Protein AF-A0A3M2GP85-F1 (afdb_monomer_lite)

pLDDT: mean 85.18, std 8.13, range [64.56, 94.0]

Secondary structure (DSSP, 8-state):
--EEEEEEE-TTSPEEEEEEEEETTEEEEEEEP-

Structure (mmCIF, N/CA/C/O backbone):
data_AF-A0A3M2GP85-F1
#
_entry.id   AF-A0A3M2GP85-F1
#
loop_
_atom_site.group_PDB
_atom_site.id
_atom_site.type_symbol
_atom_site.label_atom_id
_atom_site.label_alt_id
_atom_site.label_comp_id
_atom_site.label_asym_id
_atom_site.label_entity_id
_atom_site.label_seq_id
_atom_site.pdbx_PDB_ins_code
_atom_site.Cartn_x
_atom_site.Cartn_y
_atom_site.Cartn_z
_atom_site.occupancy
_atom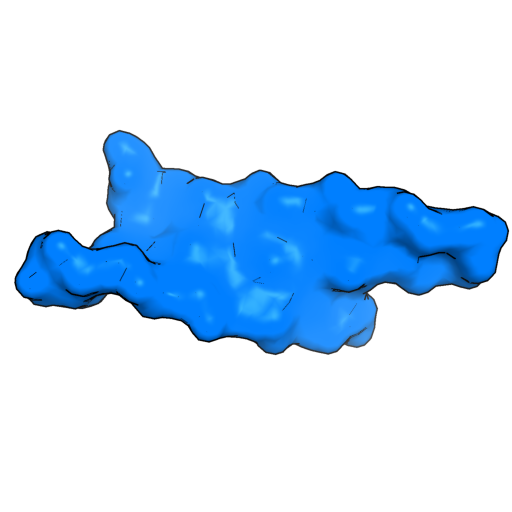_site.B_iso_or_equiv
_atom_site.auth_seq_id
_atom_site.auth_comp_id
_atom_site.auth_asym_id
_atom_site.auth_atom_id
_atom_site.pdbx_PDB_model_num
ATOM 1 N N . PRO A 1 1 ? -0.856 9.885 9.537 1.00 64.56 1 PRO A N 1
ATOM 2 C CA . PRO A 1 1 ? -1.016 9.275 8.201 1.00 64.56 1 PRO A CA 1
ATOM 3 C C . PRO A 1 1 ? -1.573 7.864 8.355 1.00 64.56 1 PRO A C 1
ATOM 5 O O . PRO A 1 1 ? -0.914 7.018 8.948 1.00 64.56 1 PRO A O 1
ATOM 8 N N . ASP A 1 2 ? -2.789 7.653 7.870 1.00 80.12 2 ASP A N 1
ATOM 9 C CA . ASP A 1 2 ? -3.494 6.367 7.940 1.00 80.12 2 ASP A CA 1
ATOM 10 C C . ASP A 1 2 ? -3.183 5.484 6.715 1.00 80.12 2 ASP A C 1
ATOM 12 O O . ASP A 1 2 ? -3.517 4.303 6.678 1.00 80.12 2 ASP A O 1
ATOM 16 N N . GLU A 1 3 ? -2.474 6.052 5.730 1.00 85.56 3 GLU A N 1
ATOM 17 C CA . GLU A 1 3 ? -2.081 5.406 4.483 1.00 85.56 3 GLU A CA 1
ATOM 18 C C . GLU A 1 3 ? -0.736 5.944 3.960 1.00 85.56 3 GLU A C 1
ATOM 20 O O . GLU A 1 3 ? -0.414 7.125 4.122 1.00 85.56 3 GLU A O 1
ATOM 25 N N . MET A 1 4 ? 0.054 5.072 3.332 1.00 89.44 4 MET A N 1
ATOM 26 C CA . MET A 1 4 ? 1.311 5.386 2.650 1.00 89.44 4 MET A CA 1
ATOM 27 C C . MET A 1 4 ? 1.410 4.587 1.345 1.00 89.44 4 MET A C 1
ATOM 29 O O . MET A 1 4 ? 1.200 3.377 1.350 1.00 89.44 4 MET A O 1
ATOM 33 N N . GLU A 1 5 ? 1.793 5.225 0.238 1.00 89.19 5 GLU A N 1
ATOM 34 C CA . GLU A 1 5 ? 2.007 4.552 -1.051 1.00 89.19 5 GLU A CA 1
ATOM 35 C C . GLU A 1 5 ? 3.454 4.724 -1.524 1.00 89.19 5 GLU A C 1
ATOM 37 O O . GLU A 1 5 ? 4.003 5.827 -1.528 1.00 89.19 5 GLU A O 1
ATOM 42 N N . PHE A 1 6 ? 4.072 3.615 -1.928 1.00 86.56 6 PHE A N 1
ATOM 43 C CA . PHE A 1 6 ? 5.436 3.557 -2.430 1.00 86.56 6 PHE A CA 1
ATOM 44 C C . PHE A 1 6 ? 5.451 3.093 -3.879 1.00 86.56 6 PHE A C 1
ATOM 46 O O . PHE A 1 6 ? 4.782 2.129 -4.258 1.00 86.56 6 PHE A O 1
ATOM 53 N N . TRP A 1 7 ? 6.295 3.760 -4.657 1.00 85.50 7 TRP A N 1
ATOM 54 C CA . TRP A 1 7 ? 6.500 3.499 -6.071 1.00 85.50 7 TRP A CA 1
ATOM 55 C C . TRP A 1 7 ? 7.956 3.107 -6.268 1.00 85.50 7 TRP A C 1
ATOM 57 O O . TRP A 1 7 ? 8.854 3.932 -6.087 1.00 85.50 7 TRP A O 1
ATOM 67 N N . GLN A 1 8 ? 8.207 1.853 -6.634 1.00 80.50 8 GLN A N 1
ATOM 68 C CA . GLN A 1 8 ? 9.546 1.418 -7.013 1.00 80.50 8 GLN A CA 1
ATOM 69 C C . GLN A 1 8 ? 9.631 1.357 -8.537 1.00 80.50 8 GLN A C 1
ATOM 71 O O . GLN A 1 8 ? 8.969 0.544 -9.182 1.00 80.50 8 GLN A O 1
ATOM 76 N N . GLY A 1 9 ? 10.441 2.240 -9.122 1.00 79.56 9 GLY A N 1
ATOM 77 C CA . GLY A 1 9 ? 10.738 2.201 -10.551 1.00 79.56 9 GLY A CA 1
ATOM 78 C C . GLY A 1 9 ? 11.608 0.998 -10.904 1.00 79.56 9 GLY A C 1
ATOM 79 O O . GLY A 1 9 ? 12.621 0.751 -10.246 1.00 79.56 9 GLY A O 1
ATOM 80 N N . ARG A 1 10 ? 11.229 0.272 -11.957 1.00 79.62 10 ARG A N 1
ATOM 81 C CA . ARG A 1 10 ? 12.078 -0.726 -12.612 1.00 79.62 10 ARG A CA 1
ATOM 82 C C . ARG A 1 10 ? 12.523 -0.242 -14.003 1.00 79.62 10 ARG A C 1
ATOM 84 O O . ARG A 1 10 ? 11.886 0.650 -14.572 1.00 79.62 10 ARG A O 1
ATOM 91 N N . PRO A 1 11 ? 13.621 -0.795 -14.559 1.00 81.19 11 PRO A N 1
ATOM 92 C CA . PRO A 1 11 ? 14.170 -0.369 -15.854 1.00 81.19 11 PRO A CA 1
ATOM 93 C C . PRO A 1 11 ? 13.195 -0.509 -17.034 1.00 81.19 11 PRO A C 1
ATOM 95 O O . PRO A 1 11 ? 13.334 0.181 -18.039 1.00 81.19 11 PRO A O 1
ATOM 98 N N . ASP A 1 12 ? 12.203 -1.388 -16.910 1.00 79.81 12 ASP A N 1
ATOM 99 C CA . ASP A 1 12 ? 11.200 -1.744 -17.916 1.00 79.81 12 ASP A CA 1
ATOM 100 C C . ASP A 1 12 ? 9.948 -0.845 -17.904 1.00 79.81 12 ASP A C 1
ATOM 102 O O . ASP A 1 12 ? 8.972 -1.156 -18.581 1.00 79.81 12 ASP A O 1
ATOM 106 N N . ARG A 1 13 ? 9.963 0.288 -17.179 1.00 70.19 13 ARG A N 1
ATOM 107 C CA . ARG A 1 13 ? 8.812 1.208 -16.987 1.00 70.19 13 ARG A CA 1
ATOM 108 C C . ARG A 1 13 ?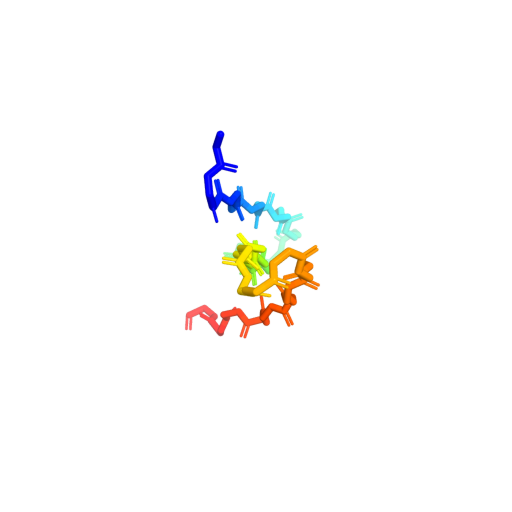 7.598 0.581 -16.286 1.00 70.19 13 ARG A C 1
ATOM 110 O O . ARG A 1 13 ? 6.564 1.233 -16.162 1.00 70.19 13 ARG A O 1
ATOM 117 N N . LEU A 1 14 ? 7.724 -0.646 -15.788 1.00 75.62 14 LEU A N 1
ATOM 118 C CA . LEU A 1 14 ? 6.761 -1.254 -14.880 1.00 75.62 14 LEU A CA 1
ATOM 119 C C . LEU A 1 14 ? 7.067 -0.782 -13.459 1.00 75.62 14 LEU A C 1
ATOM 121 O O . LEU A 1 14 ? 8.158 -0.991 -12.928 1.00 75.62 14 LEU A O 1
ATOM 125 N N . HIS A 1 15 ? 6.100 -0.106 -12.847 1.00 81.00 15 HIS A N 1
ATOM 126 C CA . HIS A 1 15 ? 6.220 0.347 -11.470 1.00 81.00 15 HIS A CA 1
ATOM 127 C C . HIS A 1 15 ? 5.586 -0.685 -10.546 1.00 81.00 15 HIS A C 1
ATOM 129 O O . HIS A 1 15 ? 4.397 -0.976 -10.655 1.00 81.00 15 HIS A O 1
ATOM 135 N N . ASP A 1 16 ? 6.373 -1.209 -9.609 1.00 83.56 16 ASP A N 1
ATOM 136 C CA . ASP A 1 16 ? 5.798 -1.910 -8.469 1.00 83.56 16 ASP A CA 1
ATOM 137 C C . ASP A 1 16 ? 5.167 -0.865 -7.550 1.00 83.56 16 ASP A C 1
ATOM 139 O O . ASP A 1 16 ? 5.844 0.046 -7.057 1.00 83.56 16 ASP A O 1
ATOM 143 N N . ARG A 1 17 ? 3.863 -1.008 -7.330 1.00 88.88 17 ARG A N 1
ATOM 144 C CA . ARG A 1 17 ? 3.097 -0.179 -6.409 1.00 88.88 17 ARG A CA 1
ATOM 145 C C . ARG A 1 17 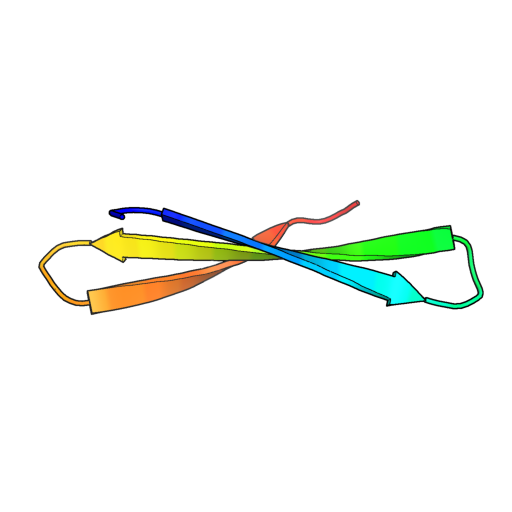? 2.840 -0.955 -5.134 1.00 88.88 17 ARG A C 1
ATOM 147 O O . ARG A 1 17 ? 2.307 -2.068 -5.163 1.00 88.88 17 ARG A O 1
ATOM 154 N N . VAL A 1 18 ? 3.212 -0.368 -4.006 1.00 90.88 18 VAL A N 1
ATOM 155 C CA . VAL A 1 18 ? 2.946 -0.943 -2.688 1.00 90.88 18 VAL A CA 1
ATOM 156 C C . VAL A 1 18 ? 2.200 0.076 -1.854 1.00 90.88 18 VAL A C 1
ATOM 15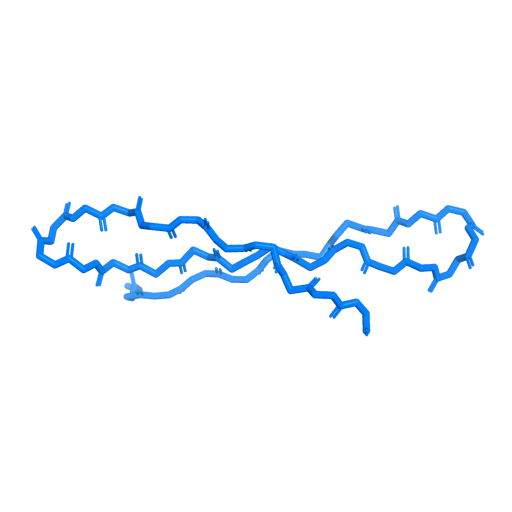8 O O . VAL A 1 18 ? 2.688 1.182 -1.631 1.00 90.88 18 VAL A O 1
ATOM 161 N N . ARG A 1 19 ? 1.033 -0.324 -1.362 1.00 91.75 19 ARG A N 1
ATOM 162 C CA . ARG A 1 19 ? 0.216 0.466 -0.452 1.00 91.75 19 ARG A CA 1
ATOM 163 C C . ARG A 1 19 ? 0.342 -0.102 0.952 1.00 91.75 19 ARG A C 1
ATOM 165 O O . ARG A 1 19 ? 0.274 -1.316 1.144 1.00 91.75 19 ARG A O 1
ATOM 172 N N . TYR A 1 20 ? 0.512 0.778 1.922 1.00 92.69 20 TYR A N 1
ATOM 173 C CA . TYR A 1 20 ? 0.370 0.486 3.335 1.00 92.69 20 TYR A CA 1
ATOM 174 C C . TYR A 1 20 ? -0.825 1.255 3.860 1.00 92.69 20 TYR A C 1
ATOM 1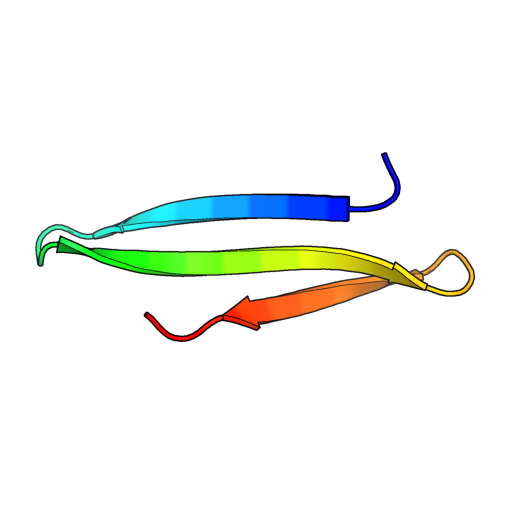76 O O . TYR A 1 20 ? -0.923 2.456 3.626 1.00 92.69 20 TYR A O 1
ATOM 184 N N . HIS A 1 21 ? -1.706 0.589 4.589 1.00 93.56 21 HIS A N 1
ATOM 185 C CA . HIS A 1 21 ? -2.821 1.249 5.253 1.00 93.56 21 HIS A CA 1
ATOM 186 C C . HIS A 1 21 ? -2.991 0.684 6.665 1.00 93.56 21 HIS A C 1
ATOM 188 O O . HIS A 1 21 ? -2.686 -0.483 6.925 1.00 93.56 21 HIS A O 1
ATOM 194 N N . LEU A 1 22 ? -3.389 1.545 7.596 1.00 94.00 22 LEU A N 1
ATOM 195 C CA . LEU A 1 22 ? -3.530 1.204 9.006 1.00 94.00 22 LEU A CA 1
ATOM 196 C C . LEU A 1 22 ? -4.961 0.719 9.270 1.00 94.00 22 LEU A C 1
ATOM 198 O O . LEU A 1 22 ? -5.907 1.490 9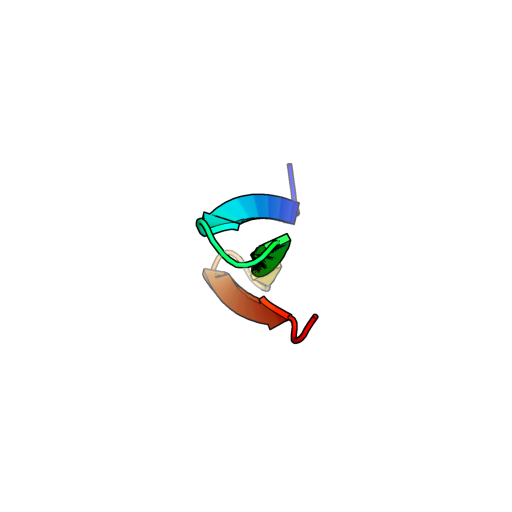.134 1.00 94.00 22 LEU A O 1
ATOM 202 N N . VAL A 1 23 ? -5.118 -0.543 9.672 1.00 93.31 23 VAL A N 1
ATOM 203 C CA . VAL A 1 23 ? -6.407 -1.145 10.058 1.00 93.31 23 VAL A CA 1
ATOM 204 C C . VAL A 1 23 ? -6.288 -1.670 11.475 1.00 93.31 23 VAL A C 1
ATOM 206 O O . VAL A 1 23 ? -5.403 -2.470 11.761 1.00 93.31 23 VAL A O 1
ATOM 209 N N . ASP A 1 24 ? -7.144 -1.189 12.377 1.00 92.50 24 ASP A N 1
ATOM 210 C CA . ASP A 1 24 ? -7.168 -1.603 13.788 1.00 92.50 24 ASP A CA 1
ATOM 211 C C . ASP A 1 24 ? -5.796 -1.509 14.491 1.00 92.50 24 ASP A C 1
ATOM 213 O O . ASP A 1 24 ? -5.437 -2.329 15.334 1.00 92.50 24 ASP A O 1
ATOM 217 N N . GLY A 1 25 ? -4.991 -0.503 14.127 1.00 92.94 25 GLY A N 1
ATOM 218 C CA . GLY A 1 25 ? -3.639 -0.313 14.668 1.00 92.94 25 GLY A CA 1
ATOM 219 C C . GLY A 1 25 ? -2.569 -1.226 14.054 1.00 92.94 25 GLY A C 1
ATOM 220 O O . GLY A 1 25 ? -1.413 -1.181 14.476 1.00 92.94 25 GLY A O 1
ATOM 221 N N . VAL A 1 26 ? -2.923 -2.019 13.041 1.00 92.75 26 VAL A N 1
ATOM 222 C CA . VAL A 1 26 ? -2.026 -2.914 12.305 1.00 92.75 26 VAL A CA 1
ATOM 223 C C . VAL A 1 26 ? -1.795 -2.378 10.895 1.00 92.75 26 VAL A C 1
ATOM 225 O O . VAL A 1 26 ? -2.730 -2.049 10.170 1.00 92.75 26 VAL A O 1
ATOM 228 N N . TRP A 1 27 ? -0.532 -2.301 10.481 1.00 93.00 27 TRP A N 1
ATOM 229 C CA . TRP A 1 27 ? -0.187 -1.936 9.110 1.00 93.00 27 TRP A CA 1
ATOM 230 C C . TRP A 1 27 ? -0.388 -3.125 8.174 1.00 93.00 27 TRP A C 1
ATOM 232 O O . TRP A 1 27 ? 0.329 -4.125 8.259 1.00 93.00 27 TRP A O 1
ATOM 242 N N . LEU A 1 28 ? -1.332 -2.991 7.250 1.00 93.19 28 LEU A N 1
ATOM 243 C CA . LEU A 1 28 ? -1.546 -3.936 6.162 1.00 93.19 28 LEU A CA 1
ATOM 244 C C . LEU A 1 28 ? -0.777 -3.475 4.925 1.00 93.19 28 LEU A C 1
ATOM 246 O O . LEU A 1 28 ? -0.751 -2.287 4.610 1.00 93.19 28 LEU A O 1
ATOM 250 N N . ARG A 1 29 ? -0.131 -4.423 4.235 1.00 92.62 29 ARG A N 1
ATOM 251 C CA . ARG A 1 29 ? 0.643 -4.180 3.011 1.00 92.62 29 ARG A CA 1
ATOM 252 C C . ARG A 1 29 ? -0.029 -4.852 1.826 1.00 92.62 29 ARG A C 1
ATOM 254 O O . ARG A 1 29 ? -0.160 -6.074 1.806 1.00 92.62 29 ARG A O 1
ATOM 261 N N . GLU A 1 30 ? -0.309 -4.079 0.790 1.00 91.62 30 GLU A N 1
ATOM 262 C CA . GLU A 1 30 ? -0.915 -4.558 -0.447 1.00 91.62 30 GLU A CA 1
ATOM 263 C C . GLU A 1 30 ? -0.016 -4.233 -1.638 1.00 91.62 30 GLU A C 1
ATOM 265 O O . GLU A 1 30 ? 0.543 -3.138 -1.736 1.00 91.62 30 GLU A O 1
ATOM 270 N N . ARG A 1 31 ? 0.140 -5.197 -2.553 1.00 88.94 31 ARG A N 1
ATOM 271 C CA . ARG A 1 31 ? 0.751 -4.940 -3.859 1.00 88.94 31 ARG A CA 1
ATOM 272 C C . ARG A 1 31 ? -0.368 -4.546 -4.808 1.00 88.94 31 ARG A C 1
ATOM 274 O O . ARG A 1 31 ? -1.281 -5.337 -5.028 1.00 88.94 31 ARG A O 1
ATOM 281 N N . LEU A 1 32 ? -0.278 -3.351 -5.369 1.00 81.94 32 LEU A N 1
ATOM 282 C CA . LEU A 1 32 ? -1.147 -2.953 -6.462 1.00 81.94 32 LEU A CA 1
ATOM 283 C C . LEU A 1 32 ? -0.466 -3.407 -7.754 1.00 81.94 32 LEU A C 1
ATOM 285 O O . LEU A 1 32 ? 0.726 -3.158 -7.957 1.00 81.94 32 LEU A O 1
ATOM 289 N N . SER A 1 33 ? -1.203 -4.127 -8.596 1.00 74.56 33 SER A N 1
ATOM 290 C CA . SER A 1 33 ? -0.736 -4.378 -9.956 1.00 74.56 33 SER A CA 1
ATOM 291 C C . SER A 1 33 ? -0.592 -3.042 -10.702 1.00 74.56 33 SER A C 1
ATOM 293 O O . SER A 1 33 ? -1.313 -2.092 -10.372 1.00 74.56 33 SER A O 1
ATOM 295 N N . PRO A 1 34 ? 0.336 -2.956 -11.670 1.00 65.12 34 PRO A N 1
ATOM 296 C CA . PRO A 1 34 ? 0.344 -1.877 -12.652 1.00 65.12 34 PRO A CA 1
ATOM 297 C C . PRO A 1 34 ? -1.021 -1.714 -13.326 1.00 65.12 34 PRO A C 1
ATOM 299 O O . PRO A 1 34 ? -1.695 -2.750 -13.545 1.00 65.12 34 PRO A O 1
#

Radius of gyration: 11.28 Å; chains: 1; bounding box: 21×14×33 Å

Foldseek 3Di:
DQKDWDWDDDPVRFTFIWIWGADPNDTDIDTDGD

Sequence (34 aa):
PDEMEFWQGRPDRLHDRVRYHLVDGVWLRERLSP